Protein AF-A0A9E1ELK7-F1 (afdb_monomer_lite)

pLDDT: mean 85.43, std 14.94, range [41.84, 97.25]

Structure (mmCIF, N/CA/C/O backbone):
data_AF-A0A9E1ELK7-F1
#
_entry.id   AF-A0A9E1ELK7-F1
#
loop_
_atom_site.group_PDB
_atom_site.id
_atom_site.type_symbol
_atom_site.label_atom_id
_atom_site.label_alt_id
_atom_site.label_comp_id
_atom_site.label_asym_id
_atom_site.label_entity_id
_atom_site.label_seq_id
_atom_site.pdbx_PDB_ins_code
_atom_site.Cartn_x
_atom_site.Cartn_y
_atom_site.Cartn_z
_atom_site.occupancy
_atom_site.B_iso_or_equiv
_atom_site.auth_seq_id
_atom_site.auth_comp_id
_atom_site.auth_asym_id
_atom_site.auth_atom_id
_atom_site.pdbx_PDB_model_num
ATOM 1 N N . MET A 1 1 ? -7.080 -3.155 24.817 1.00 41.84 1 MET A N 1
ATOM 2 C CA . MET A 1 1 ? -6.199 -3.256 23.630 1.00 41.84 1 MET A CA 1
ATOM 3 C C . MET A 1 1 ? -6.492 -2.068 22.726 1.00 41.84 1 MET A C 1
ATOM 5 O O . MET A 1 1 ? -7.619 -1.958 22.267 1.00 41.84 1 MET A O 1
ATOM 9 N N . TYR A 1 2 ? -5.547 -1.147 22.523 1.00 48.03 2 TYR A N 1
ATOM 10 C CA . TYR A 1 2 ? -5.751 -0.017 21.607 1.00 48.03 2 TYR A CA 1
ATOM 11 C C . TYR A 1 2 ? -5.716 -0.529 20.162 1.00 48.03 2 TYR A C 1
ATOM 13 O O . TYR A 1 2 ? -4.668 -0.956 19.678 1.00 48.03 2 TYR A O 1
ATOM 21 N N . LYS A 1 3 ? -6.866 -0.529 19.481 1.00 59.22 3 LYS A N 1
ATOM 22 C CA . LYS A 1 3 ? -6.943 -0.834 18.050 1.00 59.22 3 LYS A CA 1
ATOM 23 C C . LYS A 1 3 ? -6.417 0.397 17.312 1.00 59.22 3 LYS A C 1
ATOM 25 O O . LYS A 1 3 ? -7.031 1.457 17.369 1.00 59.22 3 LYS A O 1
ATOM 30 N N . LYS A 1 4 ? -5.239 0.290 16.698 1.00 61.75 4 LYS A N 1
ATOM 31 C CA . LYS A 1 4 ? -4.673 1.383 15.902 1.00 61.75 4 LYS A CA 1
ATOM 32 C C . LYS A 1 4 ? -5.518 1.508 14.631 1.00 61.75 4 LYS A C 1
ATOM 34 O O . LYS A 1 4 ? -5.423 0.646 13.762 1.00 61.75 4 LYS A O 1
ATOM 39 N N . SER A 1 5 ? -6.404 2.502 14.588 1.00 72.56 5 SER A N 1
ATOM 40 C CA . SER A 1 5 ? -7.191 2.817 13.394 1.00 72.56 5 SER A CA 1
ATOM 41 C C . SER A 1 5 ? -6.257 3.467 12.376 1.00 72.56 5 SER A C 1
ATOM 43 O O . SER A 1 5 ? -5.518 4.393 12.708 1.00 72.56 5 SER A O 1
ATOM 45 N N . PHE A 1 6 ? -6.235 2.903 11.175 1.00 83.06 6 PHE A N 1
ATOM 46 C CA . PHE A 1 6 ? -5.576 3.466 10.006 1.00 83.06 6 PHE A CA 1
ATOM 47 C C . PHE A 1 6 ? -6.619 3.554 8.913 1.00 83.06 6 PHE A C 1
ATOM 49 O O . PHE A 1 6 ? -7.458 2.654 8.781 1.00 83.06 6 PHE A O 1
ATOM 56 N N . THR A 1 7 ? -6.537 4.595 8.100 1.00 91.75 7 THR A N 1
ATOM 57 C CA . THR A 1 7 ? -7.337 4.632 6.884 1.00 91.75 7 THR A CA 1
ATOM 58 C C . THR A 1 7 ? -6.730 3.717 5.821 1.00 91.75 7 THR A C 1
ATOM 60 O O . THR A 1 7 ? -5.541 3.367 5.859 1.00 91.75 7 THR A O 1
ATOM 63 N N . PHE A 1 8 ? -7.533 3.328 4.834 1.00 91.06 8 PHE A N 1
ATOM 64 C CA . PHE A 1 8 ? -7.031 2.604 3.670 1.00 91.06 8 PHE A CA 1
ATOM 65 C C . PHE A 1 8 ? -5.882 3.342 2.985 1.00 91.06 8 PHE A C 1
ATOM 67 O O . PHE A 1 8 ? -4.890 2.719 2.612 1.00 91.06 8 PHE A O 1
ATOM 74 N N . GLY A 1 9 ? -5.998 4.664 2.826 1.00 93.06 9 GLY A N 1
ATOM 75 C CA . GLY A 1 9 ? -4.996 5.468 2.136 1.00 93.06 9 GLY A CA 1
ATOM 76 C C . GLY A 1 9 ? -3.645 5.434 2.843 1.00 93.06 9 GLY A C 1
ATOM 77 O O . GLY A 1 9 ? -2.619 5.200 2.203 1.00 93.06 9 GLY A O 1
ATOM 78 N N . GLU A 1 10 ? -3.642 5.579 4.168 1.00 93.06 10 GLU A N 1
ATOM 79 C CA . GLU A 1 10 ? -2.422 5.497 4.978 1.00 93.06 10 GLU A CA 1
ATOM 80 C C . GLU A 1 10 ? -1.752 4.127 4.855 1.00 93.06 10 GLU A C 1
ATOM 82 O O . GLU A 1 10 ? -0.537 4.027 4.646 1.00 93.06 10 GLU A O 1
ATOM 87 N N . TRP A 1 11 ? -2.546 3.059 4.942 1.00 92.62 11 TRP A N 1
ATOM 88 C CA . TRP A 1 11 ? -2.043 1.702 4.779 1.00 92.62 11 TRP A CA 1
ATOM 89 C C . TRP A 1 11 ? -1.498 1.460 3.363 1.00 92.62 11 TRP A C 1
ATOM 91 O O . TRP A 1 11 ? -0.391 0.940 3.216 1.00 92.62 11 TRP A O 1
ATOM 101 N N . ALA A 1 12 ? -2.224 1.879 2.324 1.00 94.25 12 ALA A N 1
ATOM 102 C CA . ALA A 1 12 ? -1.864 1.647 0.927 1.00 94.25 12 ALA A CA 1
ATOM 103 C C . ALA A 1 12 ? -0.574 2.387 0.531 1.00 94.25 12 ALA A C 1
ATOM 105 O O . ALA A 1 12 ? 0.294 1.814 -0.134 1.00 94.25 12 ALA A O 1
ATOM 106 N N . LEU A 1 13 ? -0.392 3.627 0.998 1.00 94.94 13 LEU A N 1
ATOM 107 C CA . LEU A 1 13 ? 0.848 4.387 0.801 1.00 94.94 13 LEU A CA 1
ATOM 108 C C . LEU A 1 13 ? 2.035 3.752 1.536 1.00 94.94 13 LEU A C 1
ATOM 110 O O . LEU A 1 13 ? 3.145 3.668 0.997 1.00 94.94 13 LEU A O 1
ATOM 114 N N . LYS A 1 14 ? 1.811 3.245 2.754 1.00 93.81 14 LYS A N 1
ATOM 115 C CA . LYS A 1 14 ? 2.846 2.514 3.489 1.00 93.81 14 LYS A CA 1
ATOM 116 C C . LYS A 1 14 ? 3.208 1.203 2.794 1.00 93.81 14 LYS A C 1
ATOM 118 O O . LYS A 1 14 ? 4.386 0.862 2.705 1.00 93.81 14 LYS A O 1
ATOM 123 N N . TRP A 1 15 ? 2.226 0.484 2.258 1.00 94.06 15 TRP A N 1
ATOM 124 C CA . TRP A 1 15 ? 2.456 -0.740 1.498 1.00 94.06 15 TRP A CA 1
ATOM 125 C C . TRP A 1 15 ? 3.254 -0.482 0.211 1.00 94.06 15 TRP A C 1
ATOM 127 O O . TRP A 1 15 ? 4.199 -1.221 -0.077 1.00 94.06 15 TRP A O 1
ATOM 137 N N . LEU A 1 16 ? 2.945 0.600 -0.517 1.00 95.00 16 LEU A N 1
ATOM 138 C CA . LEU A 1 16 ? 3.689 1.031 -1.706 1.00 95.00 16 LEU A CA 1
ATOM 139 C C . LEU A 1 16 ? 5.178 1.211 -1.405 1.00 95.00 16 L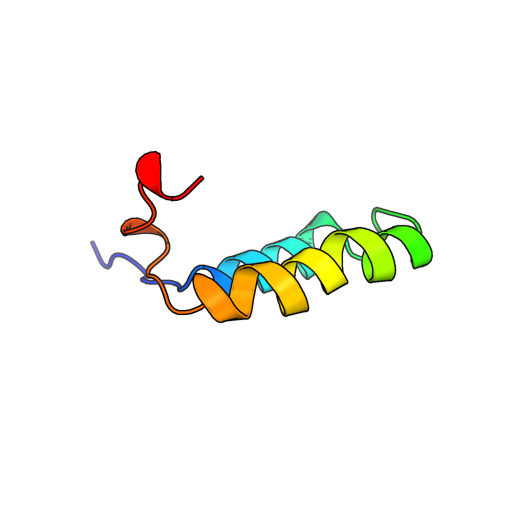EU A C 1
ATOM 141 O O . LEU A 1 16 ? 6.029 0.611 -2.066 1.00 95.00 16 LEU A O 1
ATOM 145 N N . THR A 1 17 ? 5.492 2.007 -0.387 1.00 94.81 17 THR A N 1
ATOM 146 C CA . THR A 1 17 ? 6.882 2.324 -0.036 1.00 94.81 17 THR A CA 1
ATOM 147 C C . THR A 1 17 ? 7.617 1.132 0.573 1.00 94.81 17 THR A C 1
ATOM 149 O O . THR A 1 17 ? 8.779 0.911 0.251 1.00 94.81 17 THR A O 1
ATOM 152 N N . THR A 1 18 ? 6.941 0.316 1.386 1.00 94.19 18 THR A N 1
ATOM 153 C CA . THR A 1 18 ? 7.562 -0.831 2.072 1.00 94.19 18 THR A CA 1
ATOM 154 C C . THR A 1 18 ? 7.832 -2.003 1.126 1.00 94.19 18 THR A C 1
ATOM 156 O O . THR A 1 18 ? 8.878 -2.644 1.220 1.00 94.19 18 THR A O 1
ATOM 159 N N . TYR A 1 19 ? 6.898 -2.307 0.217 1.00 94.38 19 TYR A N 1
ATOM 160 C CA . TYR A 1 19 ? 6.919 -3.564 -0.541 1.00 94.38 19 TYR A CA 1
ATOM 161 C C . TYR A 1 19 ? 7.095 -3.402 -2.049 1.00 94.38 19 TYR A C 1
ATOM 163 O O . TYR A 1 19 ? 7.435 -4.383 -2.714 1.00 94.38 19 TYR A O 1
ATOM 171 N N . LYS A 1 20 ? 6.852 -2.216 -2.621 1.00 94.19 20 LYS A N 1
ATOM 172 C CA . LYS A 1 20 ? 6.952 -2.005 -4.076 1.00 94.19 20 LYS A CA 1
ATOM 173 C C . LYS A 1 20 ? 8.130 -1.123 -4.463 1.00 94.19 20 LYS A C 1
ATOM 175 O O . LYS A 1 20 ? 8.806 -1.439 -5.444 1.00 94.19 20 LYS A O 1
ATOM 180 N N . LEU A 1 21 ? 8.419 -0.068 -3.706 1.00 93.88 21 LEU A N 1
ATOM 181 C CA . LEU A 1 21 ? 9.537 0.824 -4.012 1.00 93.88 21 LEU A CA 1
ATOM 182 C C . LEU A 1 21 ? 10.873 0.061 -3.968 1.00 93.88 21 LEU A C 1
ATOM 184 O O . LEU A 1 21 ? 11.178 -0.635 -3.004 1.00 93.88 21 LEU A O 1
ATOM 188 N N . GLY A 1 22 ? 11.649 0.135 -5.053 1.00 95.38 22 GLY A N 1
ATOM 189 C CA . GLY A 1 22 ? 12.928 -0.576 -5.193 1.00 95.38 22 GLY A CA 1
ATOM 190 C C . GLY A 1 22 ? 12.825 -2.101 -5.356 1.00 95.38 22 GLY A C 1
ATOM 191 O O . GLY A 1 22 ? 13.839 -2.752 -5.589 1.00 95.38 22 GLY A O 1
ATOM 192 N N . LYS A 1 23 ? 11.621 -2.685 -5.262 1.00 95.12 23 LYS A N 1
ATOM 193 C CA . LYS A 1 23 ? 11.361 -4.122 -5.487 1.00 95.12 23 LYS A CA 1
ATOM 194 C C . LYS A 1 23 ? 10.820 -4.419 -6.883 1.00 95.12 23 LYS A C 1
ATOM 196 O O . LYS A 1 23 ? 10.880 -5.557 -7.337 1.00 95.12 23 LYS A O 1
ATOM 201 N N . VAL A 1 24 ? 10.302 -3.403 -7.570 1.00 95.12 24 VAL A N 1
ATOM 202 C CA . VAL A 1 24 ? 9.885 -3.477 -8.975 1.00 95.12 24 VAL A CA 1
ATOM 203 C C . VAL A 1 24 ? 10.567 -2.378 -9.786 1.00 95.12 24 VAL A C 1
ATOM 205 O O . VAL A 1 24 ? 11.080 -1.406 -9.229 1.00 95.12 24 VAL A O 1
ATOM 208 N N . LYS A 1 25 ? 10.553 -2.510 -11.118 1.00 97.25 25 LYS A N 1
ATOM 209 C CA . LYS A 1 25 ? 11.049 -1.460 -12.018 1.00 97.25 25 LYS A CA 1
ATOM 210 C C . LYS A 1 25 ? 10.327 -0.145 -11.728 1.00 97.25 25 LYS A C 1
ATOM 212 O O . LYS A 1 25 ? 9.108 -0.134 -11.564 1.00 97.25 25 LYS A O 1
ATOM 217 N N . MET A 1 26 ? 11.064 0.965 -11.742 1.00 95.81 26 MET A N 1
ATOM 218 C CA . MET A 1 26 ? 10.519 2.288 -11.407 1.00 95.81 26 MET A CA 1
ATOM 219 C C . MET A 1 26 ? 9.320 2.675 -12.285 1.00 95.81 26 MET A C 1
ATOM 221 O O . MET A 1 26 ? 8.352 3.258 -11.804 1.00 95.81 26 MET A O 1
ATOM 225 N N . HIS A 1 27 ? 9.342 2.277 -13.560 1.00 96.31 27 HIS A N 1
ATOM 226 C CA . HIS A 1 27 ? 8.203 2.450 -14.457 1.00 96.31 27 HIS A CA 1
ATOM 227 C C . HIS A 1 27 ? 6.957 1.706 -13.944 1.00 96.31 27 HIS A C 1
ATOM 229 O O . HIS A 1 27 ? 5.903 2.308 -13.774 1.00 96.31 27 HIS A O 1
ATOM 235 N N . THR A 1 28 ? 7.085 0.423 -13.598 1.00 95.00 28 THR A N 1
ATOM 236 C CA . THR A 1 28 ? 5.988 -0.374 -13.028 1.00 95.00 28 THR A CA 1
ATOM 237 C C . THR A 1 28 ? 5.508 0.187 -11.686 1.00 95.00 28 THR A C 1
ATOM 239 O O . THR A 1 28 ? 4.305 0.242 -11.444 1.00 95.00 28 THR A O 1
ATOM 242 N N . TYR A 1 29 ? 6.422 0.640 -10.822 1.00 97.12 29 TYR A N 1
ATOM 243 C CA . TYR A 1 29 ? 6.069 1.274 -9.550 1.00 97.12 29 TYR A CA 1
ATOM 244 C C . TYR A 1 29 ? 5.172 2.500 -9.763 1.00 97.12 29 TYR A C 1
ATOM 246 O O . TYR A 1 29 ? 4.085 2.573 -9.193 1.00 97.12 29 TYR A O 1
ATOM 254 N N . ASN A 1 30 ? 5.607 3.432 -10.615 1.00 94.81 30 ASN A N 1
ATOM 255 C CA . ASN A 1 30 ? 4.905 4.692 -10.835 1.00 94.81 30 ASN A CA 1
ATOM 256 C C . ASN A 1 30 ? 3.587 4.503 -11.589 1.00 94.81 30 ASN A C 1
ATOM 258 O O . ASN A 1 30 ? 2.557 5.008 -11.150 1.00 94.81 30 ASN A O 1
ATOM 262 N N . TYR A 1 31 ? 3.615 3.787 -12.714 1.00 94.69 31 TYR A N 1
ATOM 263 C CA . TYR A 1 31 ? 2.487 3.768 -13.643 1.00 94.69 31 TYR A CA 1
ATOM 264 C C . TYR A 1 31 ? 1.421 2.733 -13.305 1.00 94.69 31 TYR A C 1
ATOM 266 O O . TYR A 1 31 ? 0.260 2.948 -13.635 1.00 94.69 31 TYR A O 1
ATOM 274 N N . ILE A 1 32 ? 1.791 1.644 -12.627 1.00 93.44 32 ILE A N 1
ATOM 275 C CA . ILE A 1 32 ? 0.837 0.598 -12.255 1.00 93.44 32 ILE A CA 1
ATOM 276 C C . ILE A 1 32 ? 0.407 0.789 -10.807 1.00 93.4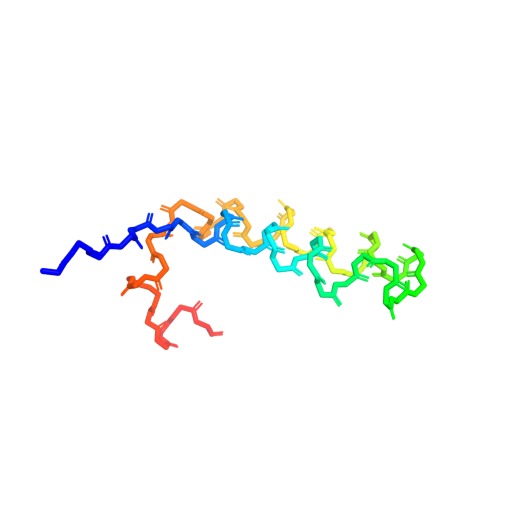4 32 ILE A C 1
ATOM 278 O O . ILE A 1 32 ? -0.744 1.103 -10.541 1.00 93.44 32 ILE A O 1
ATOM 282 N N . TYR A 1 33 ? 1.331 0.654 -9.855 1.00 94.38 33 TYR A N 1
ATOM 283 C CA . TYR A 1 33 ? 0.950 0.595 -8.443 1.00 94.38 33 TYR A CA 1
ATOM 284 C C . TYR A 1 33 ? 0.587 1.964 -7.865 1.00 94.38 33 TYR A C 1
ATOM 286 O O . TYR A 1 33 ? -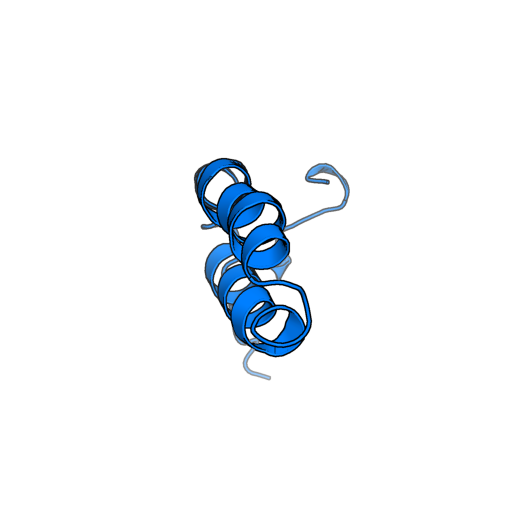0.486 2.126 -7.285 1.00 94.38 33 TYR A O 1
ATOM 294 N N . ARG A 1 34 ? 1.470 2.957 -8.019 1.00 95.44 34 ARG A N 1
ATOM 295 C CA . ARG A 1 34 ? 1.288 4.279 -7.411 1.00 95.44 34 ARG A CA 1
ATOM 296 C C . ARG A 1 34 ? 0.087 5.009 -8.008 1.00 95.44 34 ARG A C 1
ATOM 298 O O . ARG A 1 34 ? -0.761 5.467 -7.253 1.00 95.44 34 ARG A O 1
ATOM 305 N N . ILE A 1 35 ? -0.016 5.074 -9.339 1.00 96.12 35 ILE A N 1
ATOM 306 C CA . ILE A 1 35 ? -1.152 5.727 -10.004 1.00 96.12 35 ILE A CA 1
ATOM 307 C C . ILE A 1 35 ? -2.481 5.056 -9.645 1.00 96.12 35 ILE A C 1
ATOM 309 O O . ILE A 1 35 ? -3.431 5.775 -9.345 1.00 96.12 35 ILE A O 1
ATOM 313 N N . HIS A 1 36 ? -2.567 3.720 -9.632 1.00 94.62 36 HIS A N 1
ATOM 314 C CA . HIS A 1 36 ? -3.817 3.044 -9.264 1.00 94.62 36 HIS A CA 1
ATOM 315 C C . HIS A 1 36 ? -4.254 3.397 -7.841 1.00 94.62 36 HIS A C 1
ATOM 317 O O . HIS A 1 36 ? -5.405 3.770 -7.622 1.00 94.62 36 HIS A O 1
ATOM 323 N N . ILE A 1 37 ? -3.326 3.358 -6.885 1.00 94.56 37 ILE A N 1
ATOM 324 C CA . ILE A 1 37 ? -3.635 3.682 -5.491 1.00 94.56 37 ILE A CA 1
ATOM 325 C C . ILE A 1 37 ? -3.997 5.164 -5.338 1.00 94.56 37 ILE A C 1
ATOM 327 O O . ILE A 1 37 ? -5.066 5.474 -4.817 1.00 94.56 37 ILE A O 1
ATOM 331 N N . GLU A 1 38 ? -3.161 6.082 -5.826 1.00 95.12 38 GLU A N 1
ATOM 332 C CA . GLU A 1 38 ? -3.348 7.524 -5.619 1.00 95.12 38 GLU A CA 1
ATOM 333 C C . GLU A 1 38 ? -4.534 8.104 -6.394 1.00 95.12 38 GLU A C 1
ATOM 335 O O . GLU A 1 38 ? -5.237 8.961 -5.865 1.00 95.12 38 GLU A O 1
ATOM 340 N N . LYS A 1 39 ? -4.770 7.662 -7.636 1.00 94.19 39 LYS A N 1
ATOM 341 C CA . LYS A 1 39 ? -5.813 8.249 -8.493 1.00 94.19 39 LYS A CA 1
ATOM 342 C C . LYS A 1 39 ? -7.141 7.507 -8.464 1.00 94.19 39 LYS A C 1
ATOM 344 O O . LYS A 1 39 ? -8.164 8.135 -8.713 1.00 94.19 39 LYS A O 1
ATOM 349 N N . TYR A 1 40 ? -7.139 6.201 -8.206 1.00 93.19 40 TYR A N 1
ATOM 350 C CA . TYR A 1 40 ? -8.343 5.382 -8.376 1.00 93.19 40 TYR A CA 1
ATOM 351 C C . TYR A 1 40 ? -8.841 4.732 -7.092 1.00 93.19 40 TYR A C 1
ATOM 353 O O . TYR A 1 40 ? -10.010 4.380 -7.038 1.00 93.19 40 TYR A O 1
ATOM 361 N N . MET A 1 41 ? -8.010 4.582 -6.058 1.00 92.00 41 MET A N 1
ATOM 362 C CA . MET A 1 41 ? -8.453 3.977 -4.797 1.00 92.00 41 MET A CA 1
ATOM 363 C C . MET A 1 41 ? -8.611 5.021 -3.692 1.00 92.00 41 MET A C 1
ATOM 365 O O . MET A 1 41 ? -9.686 5.141 -3.107 1.00 92.00 41 MET A O 1
ATOM 369 N N . ILE A 1 42 ? -7.573 5.824 -3.436 1.00 92.94 42 ILE A N 1
ATOM 370 C CA . ILE A 1 42 ? -7.581 6.827 -2.362 1.00 92.94 42 ILE A CA 1
ATOM 371 C C . ILE A 1 42 ? -8.761 7.810 -2.470 1.00 92.94 42 ILE A C 1
ATOM 373 O O . ILE A 1 42 ? -9.394 8.048 -1.444 1.00 92.94 42 ILE A O 1
ATOM 377 N N . PRO A 1 43 ? -9.137 8.333 -3.653 1.00 94.44 43 PRO A N 1
ATOM 378 C CA . PRO A 1 43 ? -10.253 9.275 -3.738 1.00 94.44 43 PRO A CA 1
ATOM 379 C C . PRO A 1 43 ? -11.611 8.694 -3.320 1.00 94.44 43 PRO A C 1
ATOM 381 O O . PRO A 1 43 ? -12.486 9.453 -2.919 1.00 94.44 43 PRO A O 1
ATOM 384 N N . TYR A 1 44 ? -11.789 7.370 -3.395 1.00 89.56 44 TYR A N 1
ATOM 385 C CA . TYR A 1 44 ? -13.079 6.714 -3.154 1.00 89.56 44 TYR A CA 1
ATOM 386 C C . TYR A 1 44 ? -13.151 6.026 -1.791 1.00 89.56 44 TYR A C 1
ATOM 388 O O . TYR A 1 44 ? -14.161 6.127 -1.102 1.00 89.56 44 TYR A O 1
ATOM 396 N N . VAL A 1 45 ? -12.080 5.335 -1.393 1.00 87.06 45 VAL A N 1
ATOM 397 C CA . VAL A 1 45 ? -12.037 4.532 -0.157 1.00 87.06 45 VAL A CA 1
ATOM 398 C C . VAL A 1 45 ? -10.874 4.914 0.755 1.00 87.06 45 VAL A C 1
ATOM 400 O O . VAL A 1 45 ? -10.707 4.339 1.823 1.00 87.06 45 VAL A O 1
ATOM 403 N N . GLY A 1 46 ? -10.060 5.902 0.370 1.00 87.38 46 GLY A N 1
ATOM 404 C CA . GLY A 1 46 ? -8.844 6.279 1.092 1.00 87.38 46 GLY A CA 1
ATOM 405 C C . GLY A 1 46 ? -9.077 6.752 2.519 1.00 87.38 46 GLY A C 1
ATOM 406 O O . GLY A 1 46 ? -8.212 6.513 3.352 1.00 87.38 46 GLY A O 1
ATOM 407 N N . ASN A 1 47 ? -10.231 7.362 2.804 1.00 89.19 47 ASN A N 1
ATOM 408 C CA . ASN A 1 47 ? -10.615 7.827 4.142 1.00 89.19 47 ASN A CA 1
ATOM 409 C C . ASN A 1 47 ? -11.371 6.771 4.961 1.00 89.19 47 ASN A C 1
ATOM 411 O O . ASN A 1 47 ? -11.669 7.008 6.131 1.00 89.19 47 ASN A O 1
ATOM 415 N N . SER A 1 48 ? -11.704 5.622 4.367 1.00 87.00 48 SER A N 1
ATOM 416 C CA . SER A 1 48 ? -12.363 4.530 5.078 1.00 87.00 48 SER A CA 1
ATOM 417 C C . SER A 1 48 ? -11.398 3.917 6.087 1.00 87.00 48 SER A C 1
ATOM 419 O O . SER A 1 48 ? -10.230 3.683 5.766 1.00 87.00 48 SER A O 1
ATOM 421 N N . ASP A 1 49 ? -11.883 3.643 7.299 1.00 85.38 49 ASP A N 1
ATOM 422 C CA . ASP A 1 49 ? -11.140 2.835 8.265 1.00 85.38 49 ASP A CA 1
ATOM 423 C C . ASP A 1 49 ? -10.852 1.470 7.625 1.00 85.38 49 ASP A C 1
ATOM 425 O O . ASP A 1 49 ? -11.738 0.828 7.062 1.00 85.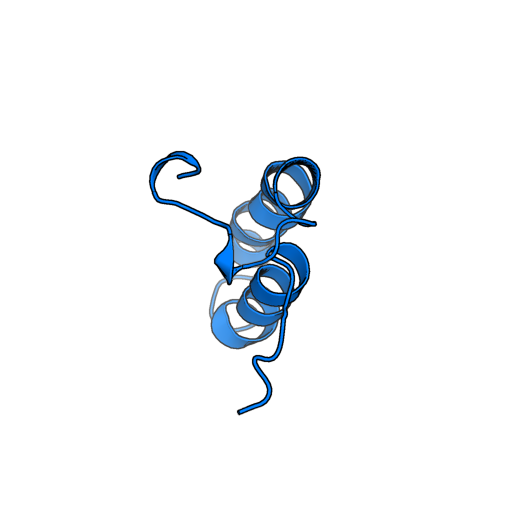38 49 ASP A O 1
ATOM 429 N N . LEU A 1 50 ? -9.607 1.006 7.690 1.00 77.31 50 LEU A N 1
ATOM 430 C CA . LEU A 1 50 ? -9.226 -0.282 7.112 1.00 77.31 50 LEU A CA 1
ATOM 431 C C . LEU A 1 50 ? -10.074 -1.435 7.678 1.00 77.31 50 LEU A C 1
ATOM 433 O O . LEU A 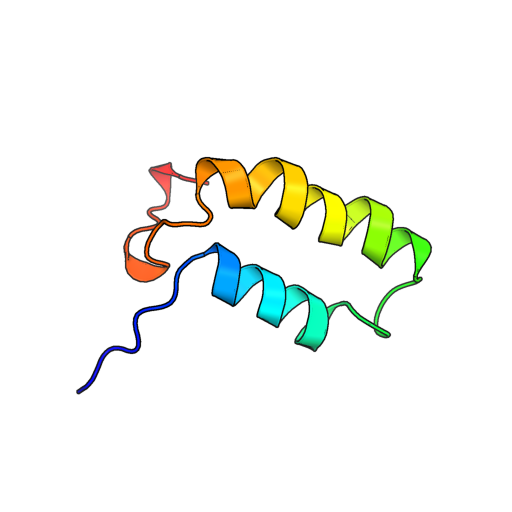1 50 ? -10.318 -2.430 7.003 1.00 77.31 50 LEU A O 1
ATOM 437 N N . THR A 1 51 ? -10.540 -1.293 8.920 1.00 77.44 51 THR A N 1
ATOM 438 C CA . THR A 1 51 ? -11.392 -2.272 9.598 1.00 77.44 51 THR A CA 1
ATOM 439 C C . THR A 1 51 ? -12.868 -2.180 9.215 1.00 77.44 51 THR A C 1
ATOM 441 O O . THR A 1 51 ? -13.628 -3.068 9.598 1.00 77.44 51 THR A O 1
ATOM 444 N N . SER A 1 52 ? -13.271 -1.154 8.457 1.00 70.69 52 SER A N 1
ATOM 445 C CA . SER A 1 52 ? -14.619 -1.019 7.896 1.00 70.69 52 SER A CA 1
ATOM 446 C C . SER A 1 52 ? -14.718 -1.429 6.423 1.00 70.69 52 SER A C 1
ATOM 448 O O . SER A 1 52 ? -15.828 -1.475 5.894 1.00 70.69 52 SER A O 1
ATOM 450 N N . ILE A 1 53 ? -13.602 -1.777 5.766 1.00 65.62 53 ILE A N 1
ATOM 451 C CA . ILE A 1 53 ? -13.628 -2.370 4.422 1.00 65.62 53 ILE A CA 1
ATOM 452 C C . ILE A 1 53 ? -14.180 -3.787 4.532 1.00 65.62 53 ILE A C 1
ATOM 454 O O . ILE A 1 53 ? -13.554 -4.681 5.102 1.00 65.62 53 ILE A O 1
ATOM 458 N N . THR A 1 54 ? -15.363 -3.990 3.966 1.00 62.56 54 THR A N 1
ATOM 459 C CA . THR A 1 54 ? -15.992 -5.308 3.874 1.00 62.56 54 THR A CA 1
ATOM 460 C C . THR A 1 54 ? -15.763 -5.904 2.488 1.00 62.56 54 THR A C 1
ATOM 462 O O . THR A 1 54 ? -15.419 -5.195 1.545 1.00 62.56 54 THR A O 1
A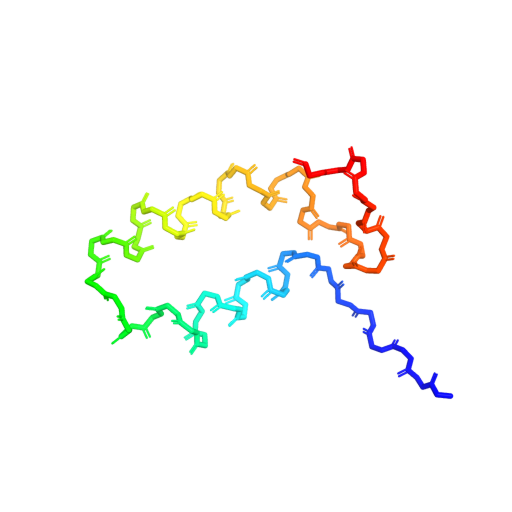TOM 465 N N . GLN A 1 55 ? -15.997 -7.209 2.330 1.00 55.31 55 GLN A N 1
ATOM 466 C CA . GLN A 1 55 ? -15.915 -7.878 1.026 1.00 55.31 55 GLN A CA 1
ATOM 467 C C . GLN A 1 55 ? -16.880 -7.285 -0.021 1.00 55.31 55 GLN A C 1
ATOM 469 O O . GLN A 1 55 ? -16.659 -7.467 -1.206 1.00 55.31 55 GLN A O 1
ATOM 474 N N . ALA A 1 56 ? -17.906 -6.530 0.391 1.00 58.53 56 ALA A N 1
ATOM 475 C CA . ALA A 1 56 ? -18.787 -5.796 -0.521 1.00 58.53 56 ALA A CA 1
ATOM 476 C C . ALA A 1 56 ? -18.136 -4.540 -1.147 1.00 58.53 56 ALA A C 1
ATOM 478 O O . ALA A 1 56 ? -18.728 -3.921 -2.027 1.00 58.53 56 ALA A O 1
ATOM 479 N N . ASN A 1 57 ? -16.947 -4.134 -0.683 1.00 51.16 57 ASN A N 1
ATOM 480 C CA . ASN A 1 57 ? -16.200 -2.972 -1.176 1.00 51.16 57 ASN A CA 1
ATOM 481 C C . ASN A 1 57 ? -15.032 -3.338 -2.121 1.00 51.16 57 ASN A C 1
ATOM 483 O O . ASN A 1 57 ? -14.283 -2.436 -2.503 1.00 51.16 57 ASN A O 1
ATOM 487 N N . ILE A 1 58 ? -14.856 -4.625 -2.459 1.00 52.31 58 ILE A N 1
ATOM 488 C CA . ILE A 1 58 ? -13.757 -5.189 -3.273 1.00 52.31 58 ILE A CA 1
ATOM 489 C C . ILE A 1 58 ? -14.347 -5.904 -4.487 1.00 52.31 58 ILE A C 1
ATOM 491 O O . ILE A 1 58 ? -13.794 -5.713 -5.593 1.00 52.31 58 ILE A O 1
#

Foldseek 3Di:
DDDPWAFPLRVLVVCLVVPPVVPDDPCCSVPPRVCCSPPPPCVPRRRPTPVPDDPVND

Sequence (58 aa):
MYKKSFTFGEWALKWLTTYKLGKVKMHTYNYIYRIHIEKYMIPYVGNSDLTSITQANI

Radius of gyration: 12.59 Å; chains: 1; bounding box: 32×17×38 Å

Secondary structure (DSSP, 8-state):
------BHHHHHHHHIIIIITTTS-HHHIIIIIIHIIIIIIHHHHTTSBGGG--GGG-